Protein AF-A0AAV4GZD3-F1 (afdb_monomer)

Solvent-accessible surface area (backbone atoms only — not comparable to full-atom values): 8054 Å² total; per-residue (Å²): 90,77,51,76,44,67,46,50,84,38,76,75,40,78,47,73,54,58,89,93,64,74,87,37,40,67,62,46,44,54,48,49,52,53,42,52,60,40,42,61,70,78,34,74,87,54,61,60,59,73,37,73,46,78,60,69,76,48,74,35,62,69,28,69,70,28,52,52,51,40,53,75,57,41,35,43,76,48,91,56,70,81,95,44,51,86,78,32,44,58,54,65,49,48,46,54,57,50,51,60,76,46,68,84,60,89,58,96,48,72,65,50,48,52,48,54,51,55,49,54,62,69,69,54,54,47,66,60,33,41,73,39,50,88,128

Nearest PDB structures (foldseek):
  2f7t-assembly1_A-2  TM=9.601E-01  e=9.773E-11  Drosophila mauritiana
  3k9j-assembly2_A  TM=9.462E-01  e=3.058E-10  Homo sapiens
  3f2k-assembly1_A  TM=9.417E-01  e=6.676E-10  Homo sapiens
  3k9k-assembly2_A  TM=9.245E-01  e=1.853E-09  Homo sapiens
  3f2k-assembly2_B  TM=9.395E-01  e=3.378E-09  Homo sapiens

Organism: NCBI:txid1093978

Secondary structure (DSSP, 8-state):
-EEEEEETTEEEEEEEPPTT----HHHHHHHHHHHHHHHHHH-TTS-GGG-EE-----TTTTSHHHHHHHHHTTPEEPP--TT-GGG-HIIIIIHHHHHHHHTT---SSHHHHHHHHHHHHHHS-HHHHHHHS--

Radius of gyration: 15.1 Å; Cα contacts (8 Å, |Δi|>4): 154; chains: 1; bounding box: 31×36×36 Å

InterPro domains:
  IPR001888 Transposase, type 1 [PF01359] (1-46)
  IPR036397 Ribonuclease H superfamily [G3DSA:3.30.420.10] (1-133)
  IPR052709 Transposase-Methyltransferase Hybrid [PTHR46060] (1-132)

Sequence (135 aa):
MATVFWVTQGVILVDFMSRGETVNSVSYTDTLKRLQAKILRVRPDMDIGDVLLLHDNARPHKSIRTRESIALFGWTFLPHPSYSPDLAPSDYHFFVPMKQGLRCKHNENDEEVKSAVKTWLKEQPIQFYKAGTPL

pLDDT: mean 91.08, std 5.54, range [58.41, 96.5]

Structure (mmCIF, N/CA/C/O backbone):
data_AF-A0AAV4GZD3-F1
#
_entry.id   AF-A0AAV4GZD3-F1
#
loop_
_atom_site.group_PDB
_atom_site.id
_atom_site.type_symbol
_atom_site.label_atom_id
_atom_site.label_alt_id
_atom_site.label_comp_id
_atom_site.label_asym_id
_atom_site.label_entity_id
_atom_site.label_seq_id
_atom_site.pdbx_PDB_ins_code
_atom_site.Cartn_x
_atom_site.Cartn_y
_atom_site.Cartn_z
_atom_site.occupancy
_atom_site.B_iso_or_equiv
_atom_site.auth_seq_id
_atom_site.auth_comp_id
_atom_site.auth_asym_id
_atom_site.auth_atom_id
_atom_site.pdbx_PDB_model_num
ATOM 1 N N . MET A 1 1 ? 1.635 11.874 5.893 1.00 89.31 1 MET A N 1
ATOM 2 C CA . MET A 1 1 ? 0.963 11.225 4.738 1.00 89.31 1 MET A CA 1
ATOM 3 C C . MET A 1 1 ? 1.074 9.715 4.901 1.00 89.31 1 MET A C 1
ATOM 5 O O . MET A 1 1 ? 2.083 9.272 5.439 1.00 89.31 1 MET A O 1
ATOM 9 N N . ALA A 1 2 ? 0.054 8.954 4.498 1.00 92.44 2 ALA A N 1
ATOM 10 C CA . ALA A 1 2 ? 0.041 7.495 4.605 1.00 92.44 2 ALA A CA 1
ATOM 11 C C . ALA A 1 2 ? 0.078 6.846 3.215 1.00 92.44 2 ALA A C 1
ATOM 13 O O . ALA A 1 2 ? -0.693 7.237 2.341 1.00 92.44 2 ALA A O 1
ATOM 14 N N . THR A 1 3 ? 0.935 5.844 3.049 1.00 94.44 3 THR A N 1
ATOM 15 C CA . THR A 1 3 ? 1.003 4.986 1.863 1.00 94.44 3 THR A CA 1
ATOM 16 C C . THR A 1 3 ? 0.521 3.600 2.260 1.00 94.44 3 THR A C 1
ATOM 18 O O . THR A 1 3 ? 1.034 3.024 3.220 1.00 94.44 3 THR A O 1
ATOM 21 N N . VAL A 1 4 ? -0.465 3.060 1.546 1.00 95.62 4 VAL A N 1
ATOM 22 C CA . VAL A 1 4 ? -1.046 1.747 1.849 1.00 95.62 4 VAL A CA 1
ATOM 23 C C . VAL A 1 4 ? -0.917 0.831 0.641 1.00 95.62 4 VAL A C 1
ATOM 25 O O . VAL A 1 4 ? -1.309 1.201 -0.460 1.00 95.62 4 VAL A O 1
ATOM 28 N N . PHE A 1 5 ? -0.416 -0.379 0.875 1.00 95.62 5 PHE A N 1
ATOM 29 C CA . PHE A 1 5 ? -0.422 -1.483 -0.077 1.00 95.62 5 PHE A CA 1
ATOM 30 C C . PHE A 1 5 ? -1.290 -2.606 0.468 1.00 95.62 5 PHE A C 1
ATOM 32 O O . PHE A 1 5 ? -1.130 -3.035 1.616 1.00 95.62 5 PHE A O 1
ATOM 39 N N . TRP A 1 6 ? -2.202 -3.088 -0.360 1.00 95.06 6 TRP A N 1
ATOM 40 C CA . TRP A 1 6 ? -3.193 -4.084 0.004 1.00 95.06 6 TRP A CA 1
ATOM 41 C C . TRP A 1 6 ? -3.476 -5.007 -1.180 1.00 95.06 6 TRP A C 1
ATOM 43 O O . TRP A 1 6 ? -3.159 -4.688 -2.322 1.00 95.06 6 TRP A O 1
ATOM 53 N N . VAL A 1 7 ? -4.034 -6.168 -0.871 1.00 92.94 7 VAL A N 1
ATOM 54 C CA . VAL A 1 7 ? -4.433 -7.228 -1.804 1.00 92.94 7 VAL A CA 1
ATOM 55 C C . VAL A 1 7 ? -5.796 -7.765 -1.375 1.00 92.94 7 VAL A C 1
ATOM 57 O O . VAL A 1 7 ? -6.315 -7.370 -0.332 1.00 92.94 7 VAL A O 1
ATOM 60 N N . THR A 1 8 ? -6.370 -8.705 -2.123 1.00 92.12 8 THR A N 1
ATOM 61 C CA . THR A 1 8 ? -7.699 -9.276 -1.834 1.00 92.12 8 THR A CA 1
ATOM 62 C C . THR A 1 8 ? -7.848 -9.867 -0.428 1.00 92.12 8 THR A C 1
ATOM 64 O O . THR A 1 8 ? -8.959 -9.941 0.085 1.00 92.12 8 THR A O 1
ATOM 67 N N . GLN A 1 9 ? -6.756 -10.285 0.217 1.00 91.19 9 GLN A N 1
ATOM 68 C CA . GLN A 1 9 ? -6.752 -10.815 1.586 1.00 91.19 9 GLN A CA 1
ATOM 69 C C . GLN A 1 9 ? -6.567 -9.741 2.674 1.00 91.19 9 GLN A C 1
ATOM 71 O O . GLN A 1 9 ? -6.670 -10.065 3.854 1.00 91.19 9 GLN A O 1
ATOM 76 N N . GLY A 1 10 ? -6.291 -8.486 2.311 1.00 93.19 10 GLY A N 1
ATOM 77 C CA . GLY A 1 10 ? -6.105 -7.384 3.255 1.00 93.19 10 GLY A CA 1
ATOM 78 C C . GLY A 1 10 ? -4.870 -6.527 2.994 1.00 93.19 10 GLY A C 1
ATOM 79 O O . GLY A 1 10 ? -4.214 -6.608 1.956 1.00 93.19 10 GLY A O 1
ATOM 80 N N . VAL A 1 11 ? -4.545 -5.680 3.969 1.00 95.38 11 VAL A N 1
ATOM 81 C CA . VAL A 1 11 ? -3.380 -4.784 3.924 1.00 95.38 11 VAL A CA 1
ATOM 82 C C . VAL A 1 11 ? -2.086 -5.557 4.157 1.00 95.38 11 VAL A C 1
ATOM 84 O O . VAL A 1 11 ? -1.957 -6.297 5.129 1.00 95.38 11 VAL A O 1
ATOM 87 N N . ILE A 1 12 ? -1.085 -5.309 3.314 1.00 94.44 12 ILE A N 1
ATOM 88 C CA . ILE A 1 12 ? 0.273 -5.842 3.470 1.00 94.44 12 ILE A CA 1
ATOM 89 C C . ILE A 1 12 ? 1.141 -4.835 4.226 1.00 94.44 12 ILE A C 1
ATOM 91 O O . ILE A 1 12 ? 1.781 -5.156 5.234 1.00 94.44 12 ILE A O 1
ATOM 95 N N . LEU A 1 13 ? 1.148 -3.586 3.763 1.00 95.75 13 LEU A N 1
ATOM 96 C CA . LEU A 1 13 ? 1.964 -2.517 4.321 1.00 95.75 13 LEU A CA 1
ATOM 97 C C . LEU A 1 13 ? 1.139 -1.242 4.454 1.00 95.75 13 LEU A C 1
ATOM 99 O O . LEU A 1 13 ? 0.465 -0.824 3.521 1.00 95.75 13 LEU A O 1
ATOM 103 N N . VAL A 1 14 ? 1.261 -0.604 5.611 1.00 95.81 14 VAL A N 1
ATOM 104 C CA . VAL A 1 14 ? 0.944 0.808 5.788 1.00 95.81 14 VAL A CA 1
ATOM 105 C C . VAL A 1 14 ? 2.217 1.492 6.257 1.00 95.81 14 VAL A C 1
ATOM 107 O O . VAL A 1 14 ? 2.851 1.029 7.209 1.00 95.81 14 VAL A O 1
ATOM 110 N N . ASP A 1 15 ? 2.597 2.553 5.563 1.00 94.25 15 ASP A N 1
ATOM 111 C CA . ASP A 1 15 ? 3.777 3.349 5.855 1.00 94.25 15 ASP A CA 1
ATOM 112 C C . ASP A 1 15 ? 3.380 4.810 6.060 1.00 94.25 15 ASP A C 1
ATOM 114 O O . ASP A 1 15 ? 2.513 5.334 5.358 1.00 94.25 15 ASP A O 1
ATOM 118 N N . PHE A 1 16 ? 3.984 5.458 7.050 1.00 93.50 16 PHE A N 1
ATOM 119 C CA . PHE A 1 16 ? 3.643 6.822 7.440 1.00 93.50 16 PHE A CA 1
ATOM 120 C C . PHE A 1 16 ? 4.877 7.700 7.327 1.00 93.50 16 PHE A C 1
ATOM 122 O O . PHE A 1 16 ? 5.833 7.533 8.080 1.00 93.50 16 PHE A O 1
ATOM 129 N N . MET A 1 17 ? 4.824 8.664 6.413 1.00 91.19 17 MET A N 1
ATOM 130 C CA . MET A 1 17 ? 5.872 9.672 6.287 1.00 91.19 17 MET A CA 1
ATOM 131 C C . MET A 1 17 ? 5.769 10.710 7.399 1.00 91.19 17 MET A C 1
ATOM 133 O O . MET A 1 17 ? 4.662 11.009 7.875 1.00 91.19 17 MET A O 1
ATOM 137 N N . SER A 1 18 ? 6.914 11.287 7.764 1.00 89.06 18 SER A N 1
ATOM 138 C CA . SER A 1 18 ? 6.975 12.366 8.743 1.00 89.06 18 SER A CA 1
ATOM 139 C C . SER A 1 18 ? 6.203 13.583 8.236 1.00 89.06 18 SER A C 1
ATOM 141 O O . SER A 1 18 ? 5.982 13.774 7.033 1.00 89.06 18 SER A O 1
ATOM 143 N N . ARG A 1 19 ? 5.746 14.422 9.164 1.00 87.56 19 ARG A N 1
ATOM 144 C CA . ARG A 1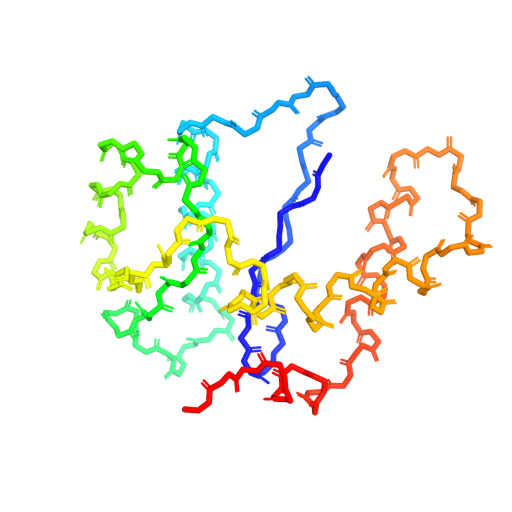 19 ? 5.015 15.642 8.823 1.00 87.56 19 ARG A CA 1
ATOM 145 C C . ARG A 1 19 ? 5.880 16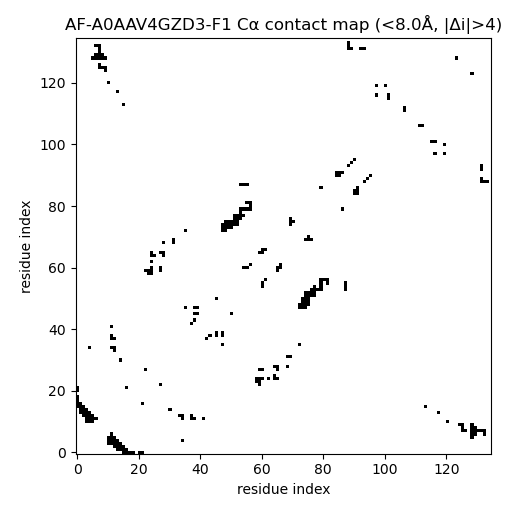.554 7.943 1.00 87.56 19 ARG A C 1
ATOM 147 O O . ARG A 1 19 ? 7.032 16.813 8.263 1.00 87.56 19 ARG A O 1
ATOM 154 N N . GLY A 1 20 ? 5.304 17.047 6.846 1.00 86.75 20 GLY A N 1
ATOM 155 C CA . GLY A 1 20 ? 5.982 17.939 5.897 1.00 86.75 20 GLY A CA 1
ATOM 156 C C . GLY A 1 20 ? 6.812 17.232 4.820 1.00 86.75 20 GLY A C 1
ATOM 157 O O . GLY A 1 20 ? 7.225 17.879 3.862 1.00 86.75 20 GLY A O 1
ATOM 158 N N . GLU A 1 21 ? 7.016 15.916 4.917 1.00 89.19 21 GLU A N 1
ATOM 159 C CA . GLU A 1 21 ? 7.709 15.160 3.875 1.00 89.19 21 GLU A CA 1
ATOM 160 C C . GLU A 1 21 ? 6.782 14.817 2.702 1.00 89.19 21 GLU A C 1
ATOM 162 O O . GLU A 1 21 ? 5.574 14.613 2.856 1.00 89.19 21 GLU A O 1
ATOM 167 N N . THR A 1 22 ? 7.372 14.708 1.512 1.00 88.12 22 THR A N 1
ATOM 168 C CA . THR A 1 22 ? 6.686 14.315 0.275 1.00 88.12 22 THR A CA 1
ATOM 169 C C . THR A 1 22 ? 7.292 13.032 -0.286 1.00 88.12 22 THR A C 1
ATOM 171 O O . THR A 1 22 ? 8.490 12.779 -0.119 1.00 88.12 22 THR A O 1
ATOM 174 N N . VAL A 1 23 ? 6.481 12.205 -0.963 1.00 90.12 23 VAL A N 1
ATOM 175 C CA . VAL A 1 23 ? 7.022 11.034 -1.669 1.00 90.12 23 VAL A CA 1
ATOM 176 C C . VAL A 1 23 ? 7.958 11.531 -2.764 1.00 90.12 23 VAL A C 1
ATOM 178 O O . VAL A 1 23 ? 7.563 12.305 -3.634 1.00 90.12 23 VAL A O 1
ATOM 181 N N . ASN A 1 24 ? 9.184 11.030 -2.755 1.00 93.06 24 ASN A N 1
ATOM 182 C CA . ASN A 1 24 ? 10.117 11.144 -3.862 1.00 93.06 24 ASN A CA 1
ATOM 183 C C . ASN A 1 24 ? 10.535 9.735 -4.296 1.00 93.06 24 ASN A C 1
ATOM 185 O O . ASN A 1 24 ? 10.133 8.738 -3.696 1.00 93.06 24 ASN A O 1
ATOM 189 N N . SER A 1 25 ? 11.306 9.630 -5.376 1.00 91.94 25 SER A N 1
ATOM 190 C CA . SER A 1 25 ? 11.695 8.322 -5.909 1.00 91.94 25 SER A CA 1
ATOM 191 C C . SER A 1 25 ? 12.495 7.496 -4.900 1.00 91.94 25 SER A C 1
ATOM 193 O O . SER A 1 25 ? 12.282 6.292 -4.812 1.00 91.94 25 SER A O 1
ATOM 195 N N . VAL A 1 26 ? 13.361 8.125 -4.097 1.00 93.88 26 VAL A N 1
ATOM 196 C CA . VAL A 1 26 ? 14.164 7.446 -3.070 1.00 93.88 26 VAL A CA 1
ATOM 197 C C . VAL A 1 26 ? 13.261 6.876 -1.978 1.00 93.88 26 VAL A C 1
ATOM 199 O O . VAL A 1 26 ? 13.252 5.662 -1.775 1.00 93.88 26 VAL A O 1
ATOM 202 N N . SER A 1 27 ? 12.433 7.716 -1.350 1.00 94.06 27 SER A N 1
ATOM 203 C CA . SER A 1 27 ? 11.538 7.277 -0.272 1.00 94.06 27 SER A CA 1
ATOM 204 C C . SER A 1 27 ? 10.515 6.245 -0.750 1.00 94.06 27 SER A C 1
ATOM 206 O O . SER A 1 27 ? 10.216 5.288 -0.031 1.00 94.06 27 SER A O 1
ATOM 208 N N . TYR A 1 28 ? 10.037 6.366 -1.991 1.00 95.25 28 TYR A N 1
ATOM 209 C CA . TYR A 1 28 ? 9.166 5.360 -2.589 1.00 95.25 28 TYR A CA 1
ATOM 210 C C . TYR A 1 28 ? 9.887 4.025 -2.792 1.00 95.25 28 TYR A C 1
ATOM 212 O O . TYR A 1 28 ? 9.362 2.988 -2.399 1.00 95.25 28 TYR A O 1
ATOM 220 N N . THR A 1 29 ? 11.113 4.028 -3.326 1.00 95.19 29 THR A N 1
ATOM 221 C CA . THR A 1 29 ? 11.877 2.783 -3.520 1.00 95.19 29 THR A CA 1
ATOM 222 C C . THR A 1 29 ? 12.186 2.070 -2.207 1.00 95.19 29 THR A C 1
ATOM 224 O O . THR A 1 29 ? 12.089 0.847 -2.144 1.00 95.19 29 THR A O 1
ATOM 227 N N . ASP A 1 30 ? 12.466 2.805 -1.129 1.00 95.25 30 ASP A N 1
ATOM 228 C CA . ASP A 1 30 ? 12.646 2.201 0.194 1.00 95.25 30 ASP A CA 1
ATOM 229 C C . ASP A 1 30 ? 11.333 1.649 0.759 1.00 95.25 30 ASP A C 1
ATOM 231 O O . ASP A 1 30 ? 11.320 0.591 1.392 1.00 95.25 30 ASP A O 1
ATOM 235 N N . THR A 1 31 ? 10.207 2.298 0.456 1.00 96.06 31 THR A N 1
ATOM 236 C CA . THR A 1 31 ? 8.878 1.763 0.772 1.00 96.06 31 THR A CA 1
ATOM 237 C C . THR A 1 31 ? 8.614 0.453 0.021 1.00 96.06 31 THR A C 1
ATOM 239 O O . THR A 1 31 ? 8.139 -0.502 0.633 1.00 96.06 31 THR A O 1
ATOM 242 N N . LEU A 1 32 ? 8.980 0.355 -1.263 1.00 95.12 32 LEU A N 1
ATOM 243 C CA . LEU A 1 32 ? 8.839 -0.880 -2.045 1.00 95.12 32 LEU A CA 1
ATOM 244 C C . LEU A 1 32 ? 9.731 -2.015 -1.513 1.00 95.12 32 LEU A C 1
ATOM 246 O O . LEU A 1 32 ? 9.270 -3.148 -1.424 1.00 95.12 32 LEU A O 1
ATOM 250 N N . LYS A 1 33 ? 10.960 -1.727 -1.060 1.00 95.25 33 LYS A N 1
ATOM 251 C CA . LYS A 1 33 ? 11.811 -2.729 -0.381 1.00 95.25 33 LYS A CA 1
ATOM 252 C C . LYS A 1 33 ? 11.158 -3.250 0.900 1.00 95.25 33 LYS A C 1
ATOM 254 O O . LYS A 1 33 ? 11.139 -4.454 1.152 1.00 95.25 33 LYS A O 1
ATOM 259 N N . ARG A 1 34 ? 10.587 -2.350 1.715 1.00 95.94 34 ARG A N 1
ATOM 260 C CA . ARG A 1 34 ? 9.828 -2.734 2.918 1.00 95.94 34 ARG A CA 1
ATOM 261 C C . ARG A 1 34 ? 8.609 -3.579 2.561 1.00 95.94 34 ARG A C 1
ATOM 263 O O . ARG A 1 34 ? 8.314 -4.537 3.274 1.00 95.94 34 ARG A O 1
ATOM 270 N N . LEU A 1 35 ? 7.918 -3.239 1.473 1.00 95.12 35 LEU A N 1
ATOM 271 C CA . LEU A 1 35 ? 6.793 -4.013 0.961 1.00 95.12 35 LEU A CA 1
ATOM 272 C C . LEU A 1 35 ? 7.238 -5.422 0.562 1.00 95.12 35 LEU A C 1
ATOM 274 O O . LEU A 1 35 ? 6.634 -6.379 1.030 1.00 95.12 35 LEU A O 1
ATOM 278 N N . GLN A 1 36 ? 8.322 -5.555 -0.204 1.00 93.62 36 GLN A N 1
ATOM 279 C CA . GLN A 1 36 ? 8.873 -6.843 -0.628 1.00 93.62 36 GLN A CA 1
ATOM 280 C C . GLN A 1 36 ? 9.201 -7.744 0.568 1.00 93.62 36 GLN A C 1
ATOM 282 O O . GLN A 1 36 ? 8.710 -8.869 0.653 1.00 93.62 36 GLN A O 1
ATOM 287 N N . ALA A 1 37 ? 9.948 -7.224 1.546 1.00 93.25 37 ALA A N 1
ATOM 288 C CA . ALA A 1 37 ? 10.271 -7.964 2.764 1.00 93.25 37 ALA A CA 1
ATOM 289 C C . ALA A 1 37 ? 9.012 -8.396 3.535 1.00 93.25 37 ALA A C 1
ATOM 291 O O . ALA A 1 37 ? 8.976 -9.461 4.154 1.00 93.25 37 ALA A O 1
ATOM 292 N N . LYS A 1 38 ? 7.959 -7.572 3.503 1.00 93.56 38 LYS A N 1
ATOM 293 C CA . LYS A 1 38 ? 6.707 -7.863 4.197 1.00 93.56 38 LYS A CA 1
ATOM 294 C C . LYS A 1 38 ? 5.848 -8.882 3.459 1.00 93.56 38 LYS A C 1
ATOM 296 O O . LYS A 1 38 ? 5.286 -9.732 4.139 1.00 93.56 38 LYS A O 1
ATOM 301 N N . ILE A 1 39 ? 5.799 -8.846 2.125 1.00 91.62 39 ILE A N 1
ATOM 302 C CA . ILE A 1 39 ? 5.157 -9.874 1.290 1.00 91.62 39 ILE A CA 1
ATOM 303 C C . ILE A 1 39 ? 5.745 -11.241 1.638 1.00 91.62 39 ILE A C 1
ATOM 305 O O . ILE A 1 39 ? 5.001 -12.111 2.075 1.00 91.62 39 ILE A O 1
ATOM 309 N N . LEU A 1 40 ? 7.074 -11.384 1.596 1.00 88.88 40 LEU A N 1
ATOM 310 C CA . LEU A 1 40 ? 7.755 -12.648 1.919 1.00 88.88 40 LEU A CA 1
ATOM 311 C C . LEU A 1 40 ? 7.411 -13.184 3.316 1.00 88.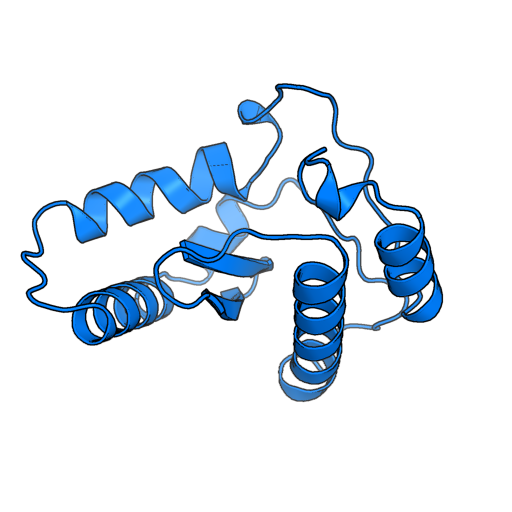88 40 LEU A C 1
ATOM 313 O O . LEU A 1 40 ? 7.339 -14.390 3.528 1.00 88.88 40 LEU A O 1
ATOM 317 N N . ARG A 1 41 ? 7.194 -12.289 4.286 1.00 89.69 41 ARG A N 1
ATOM 318 C CA . ARG A 1 41 ? 6.873 -12.666 5.665 1.00 89.69 41 ARG A CA 1
ATOM 319 C C . ARG A 1 41 ? 5.403 -13.024 5.867 1.00 89.69 41 ARG A C 1
ATOM 321 O O . ARG A 1 41 ? 5.104 -13.936 6.632 1.00 89.69 41 ARG A O 1
ATOM 328 N N . VAL A 1 42 ? 4.491 -12.233 5.304 1.00 87.38 42 VAL A N 1
ATOM 329 C CA . VAL A 1 42 ? 3.051 -12.324 5.609 1.00 87.38 42 VAL A CA 1
ATOM 330 C C . VAL A 1 42 ? 2.273 -13.119 4.570 1.00 87.38 42 VAL A C 1
ATOM 332 O O . VAL A 1 42 ? 1.150 -13.519 4.855 1.00 87.38 42 VAL A O 1
ATOM 335 N N . ARG A 1 43 ? 2.860 -13.337 3.389 1.00 83.44 43 ARG A N 1
ATOM 336 C CA . ARG A 1 43 ? 2.273 -14.021 2.235 1.00 83.44 43 ARG A CA 1
ATOM 337 C C . ARG A 1 43 ? 3.281 -14.981 1.594 1.00 83.44 43 ARG A C 1
ATOM 339 O O . ARG A 1 43 ? 3.663 -14.780 0.446 1.00 83.44 43 ARG A O 1
ATOM 346 N N . PRO A 1 44 ? 3.721 -16.027 2.318 1.00 80.44 44 PRO A N 1
ATOM 347 C CA . PRO A 1 44 ? 4.595 -17.051 1.744 1.00 80.44 44 PRO A CA 1
ATOM 348 C C . PRO A 1 44 ? 3.905 -17.856 0.629 1.00 80.44 44 PRO A C 1
ATOM 350 O O . PRO A 1 44 ? 4.575 -18.551 -0.121 1.00 80.44 44 PRO A O 1
ATOM 353 N N . ASP A 1 45 ? 2.574 -17.770 0.532 1.00 84.38 45 ASP A N 1
ATOM 354 C CA . ASP A 1 45 ? 1.757 -18.330 -0.545 1.00 84.38 45 ASP A CA 1
ATOM 355 C C . ASP A 1 45 ? 1.870 -17.556 -1.866 1.00 84.38 45 ASP A C 1
ATOM 357 O O . ASP A 1 45 ? 1.497 -18.082 -2.911 1.00 84.38 45 ASP A O 1
ATOM 361 N N . MET A 1 46 ? 2.341 -16.308 -1.825 1.00 81.69 46 MET A N 1
ATOM 362 C CA . MET A 1 46 ? 2.476 -15.464 -3.005 1.00 81.69 46 MET A CA 1
ATOM 363 C C . MET A 1 46 ? 3.863 -15.657 -3.614 1.00 81.69 46 MET A C 1
ATOM 365 O O . MET A 1 46 ? 4.866 -15.381 -2.952 1.00 81.69 46 MET A O 1
ATOM 369 N N . ASP A 1 47 ? 3.926 -16.076 -4.879 1.00 83.12 47 ASP A N 1
ATOM 370 C CA . ASP A 1 47 ? 5.183 -16.009 -5.619 1.00 83.12 47 ASP A CA 1
ATOM 371 C C . ASP A 1 47 ? 5.543 -14.53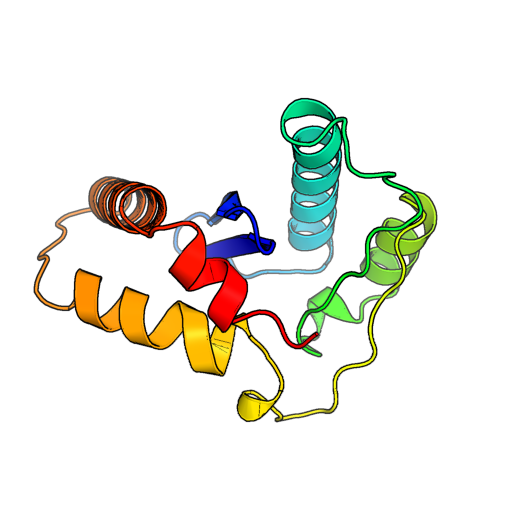7 -5.822 1.00 83.12 47 ASP A C 1
ATOM 373 O O . ASP A 1 47 ? 4.769 -13.744 -6.369 1.00 83.12 47 ASP A O 1
ATOM 377 N N . ILE A 1 48 ? 6.718 -14.153 -5.330 1.00 79.88 48 ILE A N 1
ATOM 378 C CA . ILE A 1 48 ? 7.157 -12.770 -5.405 1.00 79.88 48 ILE A CA 1
ATOM 379 C C . ILE A 1 48 ? 7.462 -12.343 -6.843 1.00 79.88 48 ILE A C 1
ATOM 381 O O . ILE A 1 48 ? 7.372 -11.152 -7.124 1.00 79.88 48 ILE A O 1
ATOM 385 N N . GLY A 1 49 ? 7.771 -13.288 -7.739 1.00 80.75 49 GLY A N 1
ATOM 386 C CA . GLY A 1 49 ? 7.942 -13.028 -9.170 1.00 80.75 49 GLY A CA 1
ATOM 387 C C . GLY A 1 49 ? 6.628 -12.732 -9.901 1.00 80.75 49 GLY A C 1
ATOM 388 O O . GLY A 1 49 ? 6.635 -12.059 -10.926 1.00 80.75 49 GLY A O 1
ATOM 389 N N . ASP A 1 50 ? 5.491 -13.138 -9.336 1.00 84.88 50 ASP A N 1
ATOM 390 C CA . ASP A 1 50 ? 4.173 -12.977 -9.964 1.00 84.88 50 ASP A CA 1
ATOM 391 C C . ASP A 1 50 ? 3.390 -11.778 -9.405 1.00 84.88 50 ASP A C 1
ATOM 393 O O . ASP A 1 50 ? 2.190 -11.613 -9.645 1.00 84.88 50 ASP A O 1
ATOM 397 N N . VAL A 1 51 ? 4.049 -10.899 -8.644 1.00 91.19 51 VAL A N 1
ATOM 398 C CA . VAL A 1 51 ? 3.405 -9.696 -8.109 1.00 91.19 51 VAL A CA 1
ATOM 399 C C . VAL A 1 51 ? 3.054 -8.744 -9.252 1.00 91.19 51 VAL A C 1
ATOM 401 O O . VAL A 1 51 ? 3.928 -8.153 -9.892 1.00 91.19 51 VAL A O 1
ATOM 404 N N . LEU A 1 52 ? 1.752 -8.531 -9.443 1.00 92.81 52 LEU A N 1
ATOM 405 C CA . LEU A 1 52 ? 1.210 -7.461 -10.274 1.00 92.81 52 LEU A CA 1
ATOM 406 C C . LEU A 1 52 ? 1.041 -6.196 -9.426 1.00 92.81 52 LEU A C 1
ATOM 408 O O . LEU A 1 52 ? 0.172 -6.123 -8.556 1.00 92.81 52 LEU A O 1
ATOM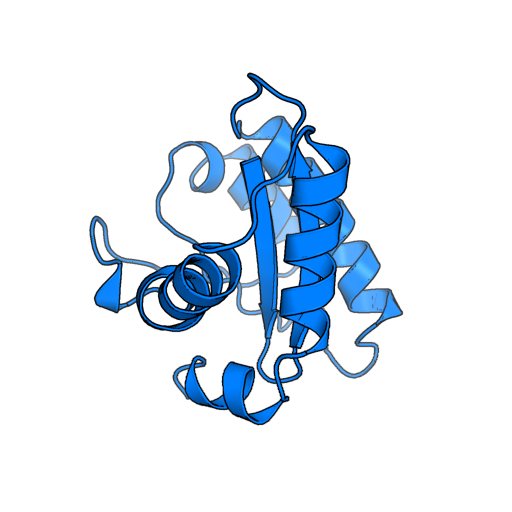 412 N N . LEU A 1 53 ? 1.879 -5.189 -9.669 1.00 94.38 53 LEU A N 1
ATOM 413 C CA . LEU A 1 53 ? 1.827 -3.918 -8.956 1.00 94.38 53 LEU A CA 1
ATOM 414 C C . LEU A 1 53 ? 1.005 -2.892 -9.744 1.00 94.38 53 LEU A C 1
ATOM 416 O O . LEU A 1 53 ? 1.415 -2.445 -10.816 1.00 94.38 53 LEU A O 1
ATOM 420 N N . LEU A 1 54 ? -0.116 -2.462 -9.162 1.00 93.88 54 LEU A N 1
ATOM 421 C CA . LEU A 1 54 ? -0.910 -1.331 -9.640 1.00 93.88 54 LEU A CA 1
ATOM 422 C C . LEU A 1 54 ? -0.666 -0.104 -8.757 1.00 93.88 54 LEU A C 1
ATOM 424 O O . LEU A 1 54 ? -0.900 -0.135 -7.549 1.00 93.88 54 LEU A O 1
ATOM 428 N N . HIS A 1 55 ? -0.219 0.990 -9.366 1.00 92.56 55 HIS A N 1
ATOM 429 C CA . HIS A 1 55 ? -0.089 2.293 -8.720 1.00 92.56 55 HIS A CA 1
ATOM 430 C C . HIS A 1 55 ? -0.277 3.413 -9.746 1.00 92.56 55 HIS A C 1
ATOM 432 O O . HIS A 1 55 ? -0.204 3.184 -10.954 1.00 92.56 55 HIS A O 1
ATOM 438 N N . ASP A 1 56 ? -0.549 4.626 -9.269 1.00 90.19 56 ASP A N 1
ATOM 439 C CA . ASP A 1 56 ? -0.803 5.768 -10.139 1.00 90.19 56 ASP A CA 1
ATOM 440 C C . ASP A 1 56 ? 0.472 6.273 -10.845 1.00 90.19 56 ASP A C 1
ATOM 442 O O . ASP A 1 56 ? 1.617 5.956 -10.503 1.00 90.19 56 ASP A O 1
ATOM 446 N N . ASN A 1 57 ? 0.260 7.139 -11.833 1.00 89.56 57 ASN A N 1
ATOM 447 C CA . ASN A 1 57 ? 1.304 7.713 -12.679 1.00 89.56 57 ASN A CA 1
ATOM 448 C C . ASN A 1 57 ? 2.045 8.908 -12.053 1.00 89.56 57 ASN A C 1
ATOM 450 O O . ASN A 1 57 ? 2.574 9.756 -12.790 1.00 89.56 57 ASN A O 1
ATOM 454 N N . ALA A 1 58 ? 2.091 9.009 -10.721 1.00 89.88 58 ALA A N 1
ATOM 455 C CA . ALA A 1 58 ? 2.807 10.076 -10.031 1.00 89.88 58 ALA A CA 1
ATOM 456 C C . ALA A 1 58 ? 4.292 10.135 -10.452 1.00 89.88 58 ALA A C 1
ATOM 458 O O . ALA A 1 58 ? 4.907 9.147 -10.860 1.00 89.88 58 ALA A O 1
ATOM 459 N N . ARG A 1 59 ? 4.914 11.318 -10.366 1.00 92.44 59 ARG A N 1
ATOM 460 C CA . ARG A 1 59 ? 6.315 11.499 -10.805 1.00 92.44 59 ARG A CA 1
ATOM 461 C C . ARG A 1 59 ? 7.306 10.548 -10.110 1.00 92.44 59 ARG A C 1
ATOM 463 O O . ARG A 1 59 ? 8.117 9.962 -10.826 1.00 92.44 59 ARG A O 1
ATOM 470 N N . PRO A 1 60 ? 7.255 10.345 -8.776 1.00 93.19 60 PRO A N 1
ATOM 471 C CA . PRO A 1 60 ? 8.137 9.391 -8.099 1.00 93.19 60 PRO A CA 1
ATOM 472 C C . PRO A 1 60 ? 7.980 7.970 -8.636 1.00 93.19 60 PRO A C 1
ATOM 474 O O . PRO A 1 60 ? 8.968 7.283 -8.867 1.00 93.19 60 PRO A O 1
ATOM 477 N N . HIS A 1 61 ? 6.737 7.581 -8.902 1.00 92.06 61 HIS A N 1
ATOM 478 C CA . HIS A 1 61 ? 6.323 6.251 -9.326 1.00 92.06 61 HIS A CA 1
ATOM 479 C C . HIS A 1 61 ? 6.818 5.884 -10.731 1.00 92.06 61 HIS A C 1
ATOM 481 O O . HIS A 1 61 ? 7.170 4.738 -10.987 1.00 92.06 61 HIS A O 1
ATOM 487 N N . LYS A 1 62 ? 6.919 6.870 -11.630 1.00 92.12 62 LYS A N 1
ATOM 488 C CA . LYS A 1 62 ? 7.436 6.682 -12.997 1.00 92.12 62 LYS A CA 1
ATOM 489 C C . LYS A 1 62 ? 8.944 6.888 -13.129 1.00 92.12 62 LYS A C 1
ATOM 491 O O . LYS A 1 62 ? 9.471 6.819 -14.240 1.00 92.12 62 LYS A O 1
ATOM 496 N N . SER A 1 63 ? 9.638 7.191 -12.033 1.00 94.50 63 SER A N 1
ATOM 497 C CA . SER A 1 63 ? 11.076 7.449 -12.079 1.00 94.50 63 SER A CA 1
ATOM 498 C C . SER A 1 63 ? 11.851 6.208 -12.534 1.00 94.50 63 SER A C 1
ATOM 500 O O . SER A 1 63 ? 11.448 5.081 -12.246 1.00 94.50 63 SER A O 1
ATOM 502 N N . ILE A 1 64 ? 12.986 6.414 -13.212 1.00 94.75 64 ILE A N 1
ATOM 503 C CA . ILE A 1 64 ? 13.867 5.321 -13.666 1.00 94.75 64 ILE A CA 1
ATOM 504 C C . ILE A 1 64 ? 14.228 4.413 -12.486 1.00 94.75 64 ILE A C 1
ATOM 506 O O . ILE A 1 64 ? 13.990 3.213 -12.542 1.00 94.75 64 ILE A O 1
ATOM 510 N N . ARG A 1 65 ? 14.650 5.012 -11.367 1.00 95.00 65 ARG A N 1
ATOM 511 C CA . ARG A 1 65 ? 14.990 4.299 -10.129 1.00 95.00 65 ARG A CA 1
ATOM 512 C C . ARG A 1 65 ? 13.860 3.391 -9.632 1.00 95.00 65 ARG A C 1
ATOM 514 O O . ARG A 1 65 ? 14.112 2.274 -9.183 1.00 95.00 65 ARG A O 1
ATOM 521 N N . THR A 1 66 ? 12.617 3.871 -9.664 1.00 94.88 66 THR A N 1
ATOM 522 C CA . THR A 1 66 ? 11.459 3.077 -9.235 1.00 94.88 66 THR A CA 1
ATOM 523 C C . THR A 1 66 ? 11.215 1.907 -10.175 1.00 94.88 66 THR A C 1
ATOM 525 O O . THR A 1 66 ? 11.040 0.7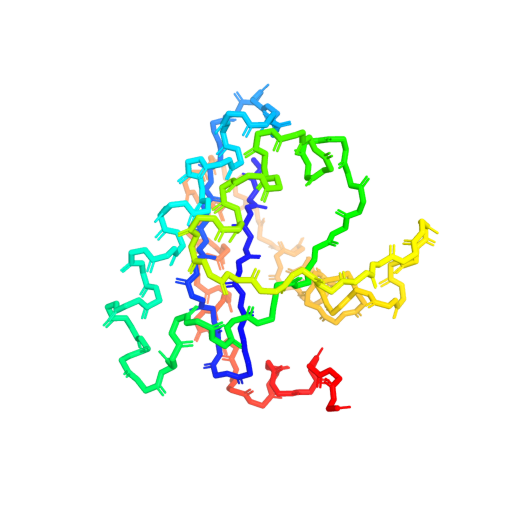91 -9.698 1.00 94.88 66 THR A O 1
ATOM 528 N N . ARG A 1 67 ? 11.272 2.134 -11.492 1.00 94.06 67 ARG A N 1
ATOM 529 C CA . ARG A 1 67 ? 11.091 1.074 -12.496 1.00 94.06 67 ARG A CA 1
ATOM 530 C C . ARG A 1 67 ? 12.181 0.007 -12.395 1.00 94.06 67 ARG A C 1
ATOM 532 O O . ARG A 1 67 ? 11.865 -1.175 -12.421 1.00 94.06 67 ARG A O 1
ATOM 539 N N . GLU A 1 68 ? 13.433 0.418 -12.202 1.00 94.88 68 GLU A N 1
ATOM 540 C CA . GLU A 1 68 ? 14.558 -0.491 -11.956 1.00 94.88 68 GLU A CA 1
ATOM 541 C C . GLU A 1 68 ? 14.356 -1.303 -10.674 1.00 94.88 68 GLU A C 1
ATOM 543 O O . GLU A 1 68 ? 14.568 -2.509 -10.678 1.00 94.88 68 GLU A O 1
ATOM 548 N N . SER A 1 69 ? 13.886 -0.676 -9.591 1.00 94.19 69 SER A N 1
ATOM 549 C CA . SER A 1 69 ? 13.624 -1.389 -8.332 1.00 94.19 69 SER A CA 1
ATOM 550 C C . SER A 1 69 ? 12.516 -2.434 -8.486 1.00 94.19 69 SER A C 1
ATOM 552 O O . SER A 1 69 ? 12.686 -3.562 -8.042 1.00 94.19 69 SER A O 1
ATOM 554 N N . ILE A 1 70 ? 11.409 -2.084 -9.153 1.00 93.81 70 ILE A N 1
ATOM 555 C CA . ILE A 1 70 ? 10.303 -3.012 -9.447 1.00 93.81 70 ILE A CA 1
ATOM 556 C C . ILE A 1 70 ? 10.813 -4.204 -10.272 1.00 93.81 70 ILE A C 1
ATOM 558 O O . ILE A 1 70 ? 10.535 -5.349 -9.921 1.00 93.81 70 ILE A O 1
ATOM 562 N N . ALA A 1 71 ? 11.617 -3.947 -11.310 1.00 92.88 71 ALA A N 1
ATOM 563 C CA . ALA A 1 71 ? 12.204 -4.996 -12.142 1.00 92.88 71 ALA A CA 1
ATOM 564 C C . ALA A 1 71 ? 13.165 -5.907 -11.357 1.00 92.88 71 ALA A C 1
ATOM 566 O O . ALA A 1 71 ? 13.122 -7.122 -11.519 1.00 92.88 71 ALA A O 1
ATOM 567 N N . LEU A 1 72 ? 13.991 -5.345 -10.465 1.00 93.19 72 LEU A N 1
ATOM 568 C CA . LEU A 1 72 ? 14.891 -6.115 -9.594 1.00 93.19 72 LEU A CA 1
ATOM 569 C C . LEU A 1 72 ? 14.140 -7.030 -8.620 1.00 93.19 72 LEU A C 1
ATOM 571 O O . LEU A 1 72 ? 14.668 -8.065 -8.225 1.00 93.19 72 LEU A O 1
ATOM 575 N N . PHE A 1 73 ? 12.920 -6.661 -8.227 1.00 91.50 73 PHE A N 1
ATOM 576 C CA . PHE A 1 73 ? 12.067 -7.505 -7.390 1.00 91.50 73 PHE A CA 1
ATOM 577 C C . PHE A 1 73 ? 11.339 -8.598 -8.179 1.00 91.50 73 PHE A C 1
ATOM 579 O O . PHE A 1 73 ? 10.701 -9.445 -7.560 1.00 91.50 73 PHE A O 1
ATOM 586 N N . GLY A 1 74 ? 11.440 -8.585 -9.513 1.00 92.06 74 GLY A N 1
ATOM 587 C CA . GLY A 1 74 ? 10.713 -9.485 -10.406 1.00 92.06 74 GLY A CA 1
ATOM 588 C C . GLY A 1 74 ? 9.249 -9.097 -10.607 1.00 92.06 74 GLY A C 1
ATOM 589 O O . GLY A 1 74 ? 8.494 -9.882 -11.153 1.00 92.06 74 GLY A O 1
ATOM 590 N N . TRP A 1 75 ? 8.824 -7.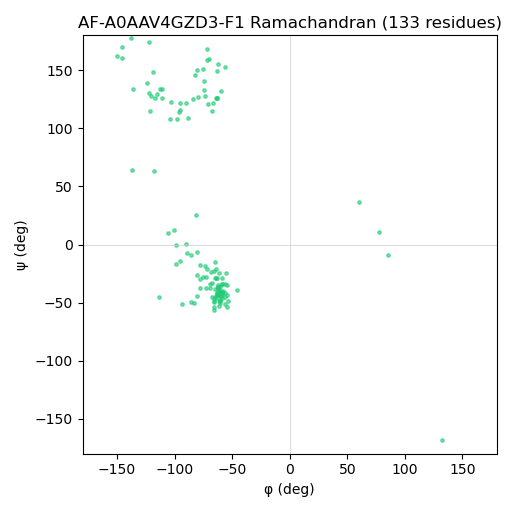910 -10.170 1.00 94.12 75 TRP A N 1
ATOM 591 C CA . TRP A 1 75 ? 7.414 -7.522 -10.201 1.00 94.12 75 TRP A CA 1
ATOM 592 C C . TRP A 1 75 ? 6.999 -7.005 -11.574 1.00 94.12 75 TRP A C 1
ATOM 594 O O . TRP A 1 75 ? 7.744 -6.285 -12.242 1.00 94.12 75 TRP A O 1
ATOM 604 N N . THR A 1 76 ? 5.755 -7.287 -11.955 1.00 92.44 76 THR A N 1
ATOM 605 C CA . THR A 1 76 ? 5.155 -6.737 -13.171 1.00 92.44 76 THR A CA 1
ATOM 606 C C . THR A 1 76 ? 4.351 -5.488 -12.831 1.00 92.44 76 THR A C 1
ATOM 608 O O . THR A 1 76 ? 3.414 -5.520 -12.035 1.00 92.44 76 THR A O 1
ATOM 611 N N . PHE A 1 77 ? 4.705 -4.363 -13.450 1.00 89.62 77 PHE A N 1
ATOM 612 C CA . PHE A 1 77 ? 3.938 -3.123 -13.343 1.00 89.62 77 PHE A CA 1
ATOM 613 C C . PHE A 1 77 ? 2.719 -3.160 -14.271 1.00 89.62 77 PHE A C 1
ATOM 615 O O . PHE A 1 77 ? 2.867 -3.365 -15.478 1.00 89.62 77 PHE A O 1
ATOM 622 N N . LEU A 1 78 ? 1.529 -2.903 -13.722 1.00 91.00 78 LEU A N 1
ATOM 623 C CA . LEU A 1 78 ? 0.312 -2.761 -14.514 1.00 91.00 78 LEU A CA 1
ATOM 624 C C . LEU A 1 78 ? 0.191 -1.330 -15.057 1.00 91.00 78 LEU A C 1
ATOM 626 O O . LEU A 1 78 ? 0.210 -0.379 -14.271 1.00 91.00 78 LEU A O 1
ATOM 630 N N . PRO A 1 79 ? 0.042 -1.145 -16.382 1.00 88.25 79 PRO A N 1
ATOM 631 C CA . PRO A 1 79 ? -0.107 0.180 -16.958 1.00 88.25 79 PRO A CA 1
ATOM 632 C C . PRO A 1 79 ? -1.391 0.831 -16.443 1.00 88.25 79 PRO A C 1
ATOM 634 O O . PRO A 1 79 ? -2.484 0.287 -16.581 1.00 88.25 79 PRO A O 1
ATOM 637 N N . HIS A 1 80 ? -1.255 2.027 -15.882 1.00 89.31 80 HIS A N 1
ATOM 638 C CA . HIS A 1 80 ? -2.378 2.844 -15.448 1.00 89.31 80 HIS A CA 1
ATOM 639 C C . HIS A 1 80 ? -2.488 4.070 -16.366 1.00 89.31 80 HIS A C 1
ATOM 641 O O . HIS A 1 80 ? -1.462 4.686 -16.667 1.00 89.31 80 HIS A O 1
ATOM 647 N N . PRO A 1 81 ? -3.675 4.443 -16.866 1.00 90.06 81 PRO A N 1
ATOM 648 C CA . PRO A 1 81 ? -3.846 5.678 -17.627 1.00 90.06 81 PRO A CA 1
ATOM 649 C C . PRO A 1 81 ? -3.704 6.926 -16.740 1.00 90.06 81 PRO A C 1
ATOM 651 O O . PRO A 1 81 ? -3.761 6.878 -15.513 1.00 90.06 81 PRO A O 1
ATOM 654 N N . SER A 1 82 ? -3.425 8.076 -17.357 1.00 89.31 82 SER A N 1
ATOM 655 C CA . SER A 1 82 ? -3.331 9.336 -16.607 1.00 89.31 82 SER A CA 1
ATOM 656 C C . SER A 1 82 ? -4.724 9.829 -16.215 1.00 89.31 82 SER A C 1
ATOM 658 O O . SER A 1 82 ? -5.625 9.793 -17.044 1.00 89.31 82 SER A O 1
ATOM 660 N N . TYR A 1 83 ? -4.859 10.369 -14.999 1.00 86.12 83 TYR A N 1
ATOM 661 C CA . TYR A 1 83 ? -6.102 10.961 -14.481 1.00 86.12 83 TYR A CA 1
ATOM 662 C C . TYR A 1 83 ? -7.295 9.994 -14.414 1.00 86.12 83 TYR A C 1
ATOM 664 O O . TYR A 1 83 ? -8.430 10.415 -14.619 1.00 86.12 83 TYR A O 1
ATOM 672 N N . SER A 1 84 ? -7.044 8.724 -14.085 1.00 90.75 84 SER A N 1
ATOM 673 C CA . SER A 1 84 ? -8.083 7.686 -14.015 1.00 90.75 84 SER A CA 1
ATOM 674 C C . SER A 1 84 ? -8.250 7.097 -12.609 1.00 90.75 84 SER A C 1
ATOM 676 O O . SER A 1 84 ? -8.011 5.905 -12.402 1.00 90.75 84 SER A O 1
ATOM 678 N N . PRO A 1 85 ? -8.655 7.909 -11.614 1.00 88.75 85 PRO A N 1
ATOM 679 C CA . PRO A 1 85 ? -8.906 7.414 -10.259 1.00 88.75 85 PRO A CA 1
ATOM 680 C C . PRO A 1 85 ? -10.033 6.366 -10.214 1.00 88.75 85 PRO A C 1
ATOM 682 O O . PRO A 1 85 ? -10.055 5.511 -9.335 1.00 88.75 85 PRO A O 1
ATOM 685 N N . ASP A 1 86 ? -10.949 6.384 -11.182 1.00 91.06 86 ASP A N 1
ATOM 686 C CA . ASP A 1 86 ? -11.995 5.378 -11.387 1.00 91.06 86 ASP A CA 1
ATOM 687 C C . ASP A 1 86 ? -11.441 3.987 -11.741 1.00 91.06 86 ASP A C 1
ATOM 689 O O . ASP A 1 86 ? -12.103 2.982 -11.502 1.00 91.06 86 ASP A O 1
ATOM 693 N N . LEU A 1 87 ? -10.203 3.916 -12.240 1.00 89.81 87 LEU A N 1
ATOM 694 C CA . LEU A 1 87 ? -9.496 2.669 -12.541 1.00 89.81 87 LEU A CA 1
ATOM 695 C C . LEU A 1 87 ? -8.507 2.261 -11.441 1.00 89.81 87 LEU A C 1
ATOM 697 O O . LEU A 1 87 ? -7.838 1.235 -11.563 1.00 89.81 87 LEU A O 1
ATOM 701 N N . ALA A 1 88 ? -8.382 3.054 -10.375 1.00 91.94 88 ALA A N 1
ATOM 702 C CA . ALA A 1 88 ? -7.503 2.777 -9.249 1.00 91.94 88 ALA A CA 1
ATOM 703 C C . ALA A 1 88 ? -8.323 2.277 -8.045 1.00 91.94 88 ALA A C 1
ATOM 705 O O . ALA A 1 88 ? -8.981 3.082 -7.384 1.00 91.94 88 ALA A O 1
ATOM 706 N N . PRO A 1 89 ? -8.243 0.979 -7.687 1.00 94.12 89 PRO A N 1
ATOM 707 C CA . PRO A 1 89 ? -8.907 0.402 -6.512 1.00 94.12 89 PRO A CA 1
ATOM 708 C C . PRO A 1 89 ? -8.763 1.221 -5.232 1.00 94.12 89 PRO A C 1
ATOM 710 O O . PRO A 1 89 ? -9.699 1.364 -4.443 1.00 94.12 89 PRO A O 1
ATOM 713 N N . SER A 1 90 ? -7.574 1.784 -5.024 1.00 94.38 90 SER A N 1
ATOM 714 C CA . SER A 1 90 ? -7.298 2.611 -3.857 1.00 94.38 90 SER A CA 1
ATOM 715 C C . SER A 1 90 ? -8.169 3.873 -3.819 1.00 94.38 90 SER A C 1
ATOM 717 O O . SER A 1 90 ? -8.650 4.249 -2.752 1.00 94.38 90 SER A O 1
ATOM 719 N N . ASP A 1 91 ? -8.420 4.502 -4.967 1.00 92.88 91 ASP A N 1
ATOM 720 C CA . ASP A 1 91 ? -9.155 5.763 -5.051 1.00 92.88 91 ASP A CA 1
ATOM 721 C C . ASP A 1 91 ? -10.672 5.557 -5.045 1.00 92.88 91 ASP A C 1
ATOM 723 O O . ASP A 1 91 ? -11.356 6.182 -4.229 1.00 92.88 91 ASP A O 1
ATOM 727 N N . TYR A 1 92 ? -11.205 4.675 -5.901 1.00 91.62 92 TYR A N 1
ATOM 728 C CA . TYR A 1 92 ? -12.659 4.506 -6.020 1.00 91.62 92 TYR A CA 1
ATOM 729 C C . TYR A 1 92 ? -13.279 3.678 -4.886 1.00 91.62 92 TYR A C 1
ATOM 731 O O . TYR A 1 92 ? -14.433 3.908 -4.529 1.00 91.62 92 TYR A O 1
ATOM 739 N N . HIS A 1 93 ? -12.536 2.729 -4.302 1.00 94.50 93 HIS A N 1
ATOM 740 C CA . HIS A 1 93 ? -13.080 1.785 -3.317 1.00 94.50 93 HIS A CA 1
ATOM 741 C C . HIS A 1 93 ? -12.507 1.972 -1.917 1.00 94.50 93 HIS A C 1
ATOM 743 O O . HIS A 1 93 ? -13.248 1.967 -0.939 1.00 94.50 93 HIS A O 1
ATOM 749 N N . PHE A 1 94 ? -11.192 2.138 -1.788 1.00 94.88 94 PHE A N 1
ATOM 750 C CA . PHE A 1 94 ? -10.537 2.056 -0.482 1.00 94.88 94 PHE A CA 1
ATOM 751 C C . PHE A 1 94 ? -10.552 3.381 0.298 1.00 94.88 94 PHE A C 1
ATOM 753 O O . PHE A 1 94 ? -10.921 3.419 1.476 1.00 94.88 94 PHE A O 1
ATOM 760 N N . PHE A 1 95 ? -10.152 4.492 -0.330 1.00 93.38 95 PHE A N 1
ATOM 761 C CA . PHE A 1 95 ? -9.955 5.756 0.383 1.00 93.38 95 PHE A CA 1
ATOM 762 C C . PHE A 1 95 ? -11.259 6.461 0.760 1.00 93.38 95 PHE A C 1
ATOM 764 O O . PHE A 1 95 ? -11.274 7.191 1.755 1.00 93.38 95 PHE A O 1
ATOM 771 N N . VAL A 1 96 ? -12.348 6.264 0.012 1.00 92.50 96 VAL A N 1
ATOM 772 C CA . VAL A 1 96 ? -13.636 6.907 0.321 1.00 92.50 96 VAL A CA 1
ATOM 773 C C . VAL A 1 96 ? -14.213 6.398 1.654 1.00 92.50 96 VAL A C 1
ATOM 775 O O . VAL A 1 96 ? -14.419 7.231 2.546 1.00 92.50 96 VAL A O 1
ATOM 778 N N . PRO A 1 97 ? -14.388 5.080 1.879 1.00 94.50 97 PRO A N 1
ATOM 779 C CA . PRO A 1 97 ? -14.845 4.545 3.163 1.00 94.50 97 PRO A CA 1
ATOM 780 C C . PRO A 1 97 ? -13.882 4.848 4.312 1.00 94.50 97 PRO A C 1
ATOM 782 O O . PRO A 1 97 ? -14.326 5.164 5.415 1.00 94.50 97 PRO A O 1
ATOM 785 N N . MET A 1 98 ? -12.568 4.837 4.059 1.00 94.62 98 MET A N 1
ATOM 786 C CA . MET A 1 98 ? -11.575 5.196 5.076 1.00 94.62 98 MET A CA 1
ATOM 787 C C . MET A 1 98 ? -11.769 6.631 5.566 1.00 94.62 98 MET A C 1
ATOM 789 O O . MET A 1 98 ? -11.840 6.879 6.768 1.00 94.62 98 MET A O 1
ATOM 793 N N . LYS A 1 99 ? -11.911 7.590 4.644 1.00 92.00 99 LYS A N 1
ATOM 794 C CA . LYS A 1 99 ? -12.169 8.992 4.999 1.00 92.00 99 LYS A CA 1
ATOM 795 C C . LYS A 1 99 ? -13.471 9.137 5.781 1.00 92.00 99 LYS A C 1
ATOM 797 O O . LYS A 1 99 ? -13.502 9.893 6.745 1.00 92.00 99 LYS A O 1
ATOM 802 N N . GLN A 1 100 ? -14.521 8.406 5.408 1.00 92.19 100 GLN A N 1
ATOM 803 C CA . GLN A 1 100 ? -15.794 8.418 6.133 1.00 92.19 100 GLN A CA 1
ATOM 804 C C . GLN A 1 100 ? -15.651 7.861 7.557 1.00 92.19 100 GLN A C 1
ATOM 806 O O . GLN A 1 100 ? -16.096 8.510 8.500 1.00 92.19 100 GLN A O 1
ATOM 811 N N . GLY A 1 101 ? -14.964 6.728 7.733 1.00 90.50 101 GLY A N 1
ATOM 812 C CA . GLY A 1 101 ? -14.714 6.122 9.047 1.00 90.50 101 GLY A CA 1
ATOM 813 C C . GLY A 1 101 ? -13.821 6.965 9.967 1.00 90.50 101 GLY A C 1
ATOM 814 O O . GLY A 1 101 ? -13.884 6.837 11.191 1.00 90.50 101 GLY A O 1
ATOM 815 N N . LEU A 1 102 ? -13.010 7.857 9.393 1.00 90.25 102 LEU A N 1
ATOM 816 C CA . LEU A 1 102 ? -12.156 8.789 10.133 1.00 90.25 102 LEU A CA 1
ATOM 817 C C . LEU A 1 102 ? -12.798 10.173 10.342 1.00 90.25 102 LEU A C 1
ATOM 819 O O . LEU A 1 102 ? -12.321 10.930 11.184 1.00 90.25 102 LEU A O 1
ATOM 823 N N . ARG A 1 103 ? -13.883 10.506 9.627 1.00 85.19 103 ARG A N 1
ATOM 824 C CA . ARG A 1 103 ? -14.474 11.858 9.562 1.00 85.19 103 ARG A CA 1
ATOM 825 C C . ARG A 1 103 ? -14.905 12.429 10.917 1.00 85.19 103 ARG A C 1
ATOM 827 O O . ARG A 1 103 ? -14.889 13.643 11.081 1.00 85.19 103 ARG A O 1
ATOM 834 N N . CYS A 1 104 ? -15.278 11.580 11.872 1.00 71.44 104 CYS A N 1
ATOM 835 C CA . CYS A 1 104 ? -15.758 12.004 13.193 1.00 71.44 104 CYS A CA 1
ATOM 836 C C . CYS A 1 104 ? -14.735 11.791 14.320 1.00 71.44 104 CYS A C 1
ATOM 838 O O . CYS A 1 104 ? -15.090 11.906 15.490 1.00 71.44 104 CYS A O 1
ATOM 840 N N . LYS A 1 105 ? -13.479 11.460 13.994 1.00 78.19 105 LYS A N 1
ATOM 841 C CA . LYS A 1 105 ? -12.418 11.284 14.991 1.00 78.19 105 LYS A CA 1
ATOM 842 C C . LYS A 1 105 ? -11.593 12.566 15.067 1.00 78.19 105 LYS A C 1
ATOM 844 O O . LYS A 1 105 ? -10.839 12.870 14.145 1.00 78.19 105 LYS A O 1
ATOM 849 N N . HIS A 1 106 ? -11.748 13.318 16.154 1.00 77.94 106 HIS A N 1
ATOM 850 C CA . HIS A 1 106 ? -10.791 14.368 16.490 1.00 77.94 106 HIS A CA 1
ATOM 851 C C . HIS A 1 106 ? -9.501 13.684 16.948 1.00 77.94 106 HIS A C 1
ATOM 853 O O . HIS A 1 106 ? -9.543 12.876 17.869 1.00 77.94 106 HIS A O 1
ATOM 859 N N . ASN A 1 107 ? -8.391 13.961 16.267 1.00 81.62 107 ASN A N 1
ATOM 860 C CA . ASN A 1 107 ? -7.078 13.438 16.634 1.00 81.62 107 ASN A CA 1
ATOM 861 C C . ASN A 1 107 ? -6.198 14.636 16.984 1.00 81.62 107 ASN A C 1
ATOM 863 O O . ASN A 1 107 ? -6.076 15.561 16.180 1.00 81.62 107 ASN A O 1
ATOM 867 N N . GLU A 1 108 ? -5.605 14.626 18.168 1.00 82.00 108 GLU A N 1
ATOM 868 C CA . GLU A 1 108 ? -4.812 15.736 18.697 1.00 82.00 108 GLU A CA 1
ATOM 869 C C . GLU A 1 108 ? -3.386 15.744 18.133 1.00 82.00 108 GLU A C 1
ATOM 871 O O . GLU A 1 108 ? -2.746 16.792 18.038 1.00 82.00 108 GLU A O 1
ATOM 876 N N . ASN A 1 109 ? -2.882 14.577 17.725 1.00 89.44 109 ASN A N 1
ATOM 877 C CA . ASN A 1 109 ? -1.514 14.405 17.248 1.00 89.44 109 ASN A CA 1
ATOM 878 C C . ASN A 1 109 ? -1.393 13.350 16.133 1.00 89.44 109 ASN A C 1
ATOM 880 O O . ASN A 1 109 ? -2.319 12.598 15.822 1.00 89.44 109 ASN A O 1
ATOM 884 N N . ASP A 1 110 ? -0.209 13.298 15.515 1.00 90.19 110 ASP A N 1
ATOM 885 C CA . ASP A 1 110 ? 0.067 12.404 14.388 1.00 90.19 110 ASP A CA 1
ATOM 886 C C . ASP A 1 110 ? 0.008 10.913 14.787 1.00 90.19 110 ASP A C 1
ATOM 888 O O . ASP A 1 110 ? -0.337 10.079 13.950 1.00 90.19 110 ASP A O 1
ATOM 892 N N . GLU A 1 111 ? 0.305 10.551 16.041 1.00 92.00 111 GLU A N 1
ATOM 893 C CA . GLU A 1 111 ? 0.243 9.157 16.508 1.00 92.00 111 GLU A CA 1
ATOM 894 C C . GLU A 1 111 ? -1.195 8.658 16.661 1.00 92.00 111 GLU A C 1
ATOM 896 O O . GLU A 1 111 ? -1.497 7.525 16.279 1.00 92.00 111 GLU A O 1
ATOM 901 N N . GLU A 1 112 ? -2.109 9.511 17.119 1.00 92.19 112 GLU A N 1
ATOM 902 C CA . GLU A 1 112 ? -3.541 9.211 17.147 1.00 92.19 112 GLU A CA 1
ATOM 903 C C . GLU A 1 112 ? -4.091 8.984 15.742 1.00 92.19 112 GLU A C 1
ATOM 905 O O . GLU A 1 112 ? -4.774 7.987 15.510 1.00 92.19 112 GLU A O 1
ATOM 910 N N . VAL A 1 113 ? -3.707 9.820 14.770 1.00 90.81 113 VAL A N 1
ATOM 911 C CA . VAL A 1 113 ? -4.087 9.615 13.364 1.00 90.81 113 VAL A CA 1
ATOM 912 C C . VAL A 1 113 ? -3.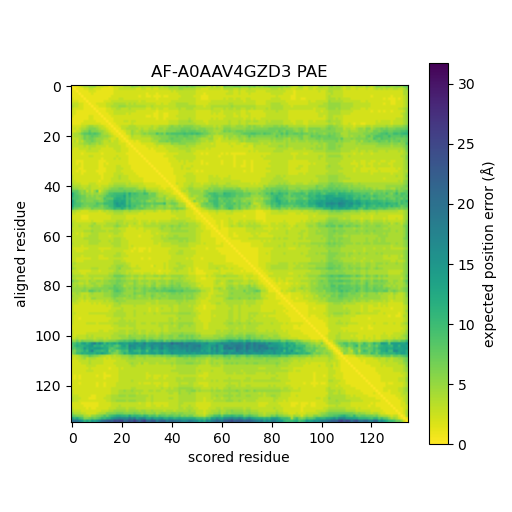546 8.281 12.846 1.00 90.81 113 VAL A C 1
ATOM 914 O O . VAL A 1 113 ? -4.290 7.496 12.252 1.00 90.81 113 VAL A O 1
ATOM 917 N N . LYS A 1 114 ? -2.261 7.983 13.084 1.00 93.94 114 LYS A N 1
ATOM 918 C CA . LYS A 1 114 ? -1.646 6.706 12.684 1.00 93.94 114 LYS A CA 1
ATOM 919 C C . LYS A 1 114 ? -2.366 5.518 13.318 1.00 93.94 114 LYS A C 1
ATOM 921 O O . LYS A 1 114 ? -2.584 4.509 12.646 1.00 93.94 114 LYS A O 1
ATOM 926 N N . SER A 1 115 ? -2.730 5.625 14.593 1.00 94.19 115 SER A N 1
ATOM 927 C CA . SER A 1 115 ? -3.466 4.599 15.330 1.00 94.19 115 SER A CA 1
ATOM 928 C C . SER A 1 115 ? -4.873 4.413 14.766 1.00 94.19 115 SER A C 1
ATOM 930 O O . SER A 1 115 ? -5.247 3.296 14.422 1.00 94.19 115 SER A O 1
ATOM 932 N N . ALA A 1 116 ? -5.619 5.499 14.554 1.00 93.94 116 ALA A N 1
ATOM 933 C CA . ALA A 1 116 ? -6.965 5.470 13.994 1.00 93.94 116 ALA A CA 1
ATOM 934 C C . ALA A 1 116 ? -6.995 4.833 12.598 1.00 93.94 116 ALA A C 1
ATOM 936 O O . ALA A 1 116 ? -7.864 4.003 12.328 1.00 93.94 116 ALA A O 1
ATOM 937 N N . VAL A 1 117 ? -6.018 5.162 11.742 1.00 94.81 117 VAL A N 1
ATOM 938 C CA . VAL A 1 117 ? -5.841 4.518 10.433 1.00 94.81 117 VAL A CA 1
ATOM 939 C C . VAL A 1 117 ? -5.567 3.025 10.612 1.00 94.81 117 VAL A C 1
ATOM 941 O O . VAL A 1 117 ? -6.280 2.207 10.043 1.00 94.81 117 VAL A O 1
ATOM 944 N N . LYS A 1 118 ? -4.580 2.636 11.432 1.00 95.44 118 LYS A N 1
ATOM 945 C CA . LYS A 1 118 ? -4.252 1.216 11.664 1.00 95.44 118 LYS A CA 1
ATOM 946 C C . LYS A 1 118 ? -5.440 0.420 12.209 1.00 95.44 118 LYS A C 1
ATOM 948 O O . LYS A 1 118 ? -5.624 -0.723 11.805 1.00 95.44 118 LYS A O 1
ATOM 953 N N . THR A 1 119 ? -6.219 1.001 13.117 1.00 95.00 119 THR A N 1
ATOM 954 C CA . THR A 1 119 ? -7.421 0.383 13.684 1.00 95.00 119 THR A CA 1
ATOM 955 C C . THR A 1 119 ? -8.485 0.196 12.613 1.00 95.00 119 THR A C 1
ATOM 957 O O . THR A 1 119 ? -8.932 -0.928 12.411 1.00 95.00 119 THR A O 1
ATOM 960 N N . TRP A 1 120 ? -8.791 1.243 11.841 1.00 95.62 120 TRP A N 1
ATOM 961 C CA . TRP A 1 120 ? -9.764 1.152 10.753 1.00 95.62 120 TRP A CA 1
ATOM 962 C C . TRP A 1 120 ? -9.397 0.059 9.739 1.00 95.62 120 TRP A C 1
ATOM 964 O O . TRP A 1 120 ? -10.256 -0.721 9.338 1.00 95.62 120 TRP A O 1
ATOM 974 N N . LEU A 1 121 ? -8.112 -0.058 9.375 1.00 95.75 121 LEU A N 1
ATOM 975 C CA . LEU A 1 121 ? -7.631 -1.092 8.449 1.00 95.75 121 LEU A CA 1
ATOM 976 C C . LEU A 1 121 ? -7.834 -2.517 8.979 1.00 95.75 121 LEU A C 1
ATOM 978 O O . LEU A 1 121 ? -8.136 -3.419 8.199 1.00 95.75 121 LEU A O 1
ATOM 982 N N . LYS A 1 122 ? -7.667 -2.725 10.291 1.00 93.75 122 LYS A N 1
ATOM 983 C CA . LYS A 1 122 ? -7.865 -4.030 10.943 1.00 93.75 122 LYS A CA 1
ATOM 984 C C . LYS A 1 122 ? -9.336 -4.421 11.057 1.00 93.75 122 LYS A C 1
ATOM 986 O O . LYS A 1 122 ? -9.635 -5.607 11.109 1.00 93.75 122 LYS A O 1
ATOM 991 N N . GLU A 1 123 ? -10.229 -3.440 11.119 1.00 95.12 123 GLU A N 1
ATOM 992 C CA . GLU A 1 123 ? -11.674 -3.657 11.223 1.00 95.12 123 GLU A CA 1
ATOM 993 C C . GLU A 1 123 ? -12.309 -4.043 9.880 1.00 95.12 123 GLU A C 1
ATOM 995 O O . GLU A 1 123 ? -13.418 -4.575 9.862 1.00 95.12 123 GLU A O 1
ATOM 1000 N N . GLN A 1 124 ? -11.626 -3.804 8.752 1.00 96.50 124 GLN A N 1
ATOM 1001 C CA . GLN A 1 124 ? -12.184 -4.126 7.440 1.0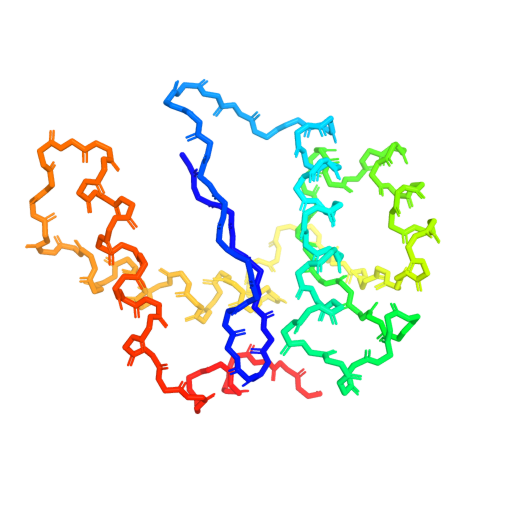0 96.50 124 GLN A CA 1
ATOM 1002 C C . GLN A 1 124 ? -12.169 -5.642 7.181 1.00 96.50 124 GLN A C 1
ATOM 1004 O O . GLN A 1 124 ? -11.111 -6.273 7.277 1.00 96.50 124 GLN A O 1
ATOM 1009 N N . PRO A 1 125 ? -13.309 -6.241 6.796 1.00 96.50 125 PRO A N 1
ATOM 1010 C CA . PRO A 1 125 ? -13.380 -7.665 6.495 1.00 96.50 125 PRO A CA 1
ATOM 1011 C C . PRO A 1 125 ? -12.672 -7.990 5.171 1.00 96.50 125 PRO A C 1
ATOM 1013 O O . PRO A 1 125 ? -12.558 -7.145 4.289 1.00 96.50 125 PRO A O 1
ATOM 1016 N N . ILE A 1 126 ? -12.262 -9.245 4.963 1.00 94.75 126 ILE A N 1
ATOM 1017 C CA . ILE A 1 126 ? -11.628 -9.693 3.702 1.00 94.75 126 ILE A CA 1
ATOM 1018 C C . ILE A 1 126 ? -12.510 -9.371 2.481 1.00 94.75 126 ILE A C 1
ATOM 1020 O O . ILE A 1 126 ? -12.015 -9.014 1.416 1.00 94.75 126 ILE A O 1
ATOM 1024 N N . GLN A 1 127 ? -13.831 -9.454 2.643 1.00 96.25 127 GLN A N 1
ATOM 1025 C CA . GLN A 1 127 ? -14.826 -9.136 1.621 1.00 96.25 127 GLN A CA 1
ATOM 1026 C C . GLN A 1 127 ? -14.705 -7.693 1.120 1.00 96.25 127 GLN A C 1
ATOM 1028 O O . GLN A 1 127 ? -14.910 -7.458 -0.067 1.00 96.25 127 GLN A O 1
ATOM 1033 N N . PHE A 1 128 ? -14.320 -6.752 1.990 1.00 96.00 128 PHE A N 1
ATOM 1034 C CA . PHE A 1 128 ? -14.052 -5.373 1.596 1.00 96.00 128 PHE A CA 1
ATOM 1035 C C . PHE A 1 128 ? -12.921 -5.325 0.567 1.00 96.00 128 PHE A C 1
ATOM 1037 O O . PHE A 1 128 ? -13.088 -4.760 -0.506 1.00 96.00 128 PHE A O 1
ATOM 1044 N N . TYR A 1 129 ? -11.793 -5.976 0.839 1.00 94.94 129 TYR A N 1
ATOM 1045 C CA . TYR A 1 129 ? -10.647 -5.977 -0.071 1.00 94.94 129 TYR A CA 1
ATOM 1046 C C . TYR A 1 129 ? -10.911 -6.771 -1.357 1.00 94.94 129 TYR A C 1
ATOM 1048 O O . TYR A 1 129 ? -10.511 -6.356 -2.444 1.00 94.94 129 TYR A O 1
ATOM 1056 N N . LYS A 1 130 ? -11.635 -7.891 -1.269 1.00 94.69 130 LYS A N 1
ATOM 1057 C CA . LYS A 1 130 ? -12.049 -8.654 -2.455 1.00 94.69 130 LYS A CA 1
ATOM 1058 C C . LYS A 1 130 ? -12.916 -7.826 -3.400 1.00 94.69 130 LYS A C 1
ATOM 1060 O O . LYS A 1 130 ? -12.662 -7.842 -4.594 1.00 94.69 130 LYS A O 1
ATOM 1065 N N . ALA A 1 131 ? -13.890 -7.086 -2.870 1.00 94.19 131 ALA A N 1
ATOM 1066 C CA . ALA A 1 131 ? -14.796 -6.272 -3.679 1.00 94.19 131 ALA A CA 1
ATOM 1067 C C . ALA A 1 131 ? -14.086 -5.135 -4.433 1.00 94.19 131 ALA A C 1
ATOM 1069 O O . ALA A 1 131 ? -14.544 -4.732 -5.495 1.00 94.19 131 ALA A O 1
ATOM 1070 N N . GLY A 1 132 ? -12.973 -4.629 -3.894 1.00 89.31 132 GLY A N 1
ATOM 1071 C CA . GLY A 1 132 ? -12.199 -3.559 -4.520 1.00 89.31 132 GLY A CA 1
ATOM 1072 C C . GLY A 1 132 ? -11.166 -4.025 -5.541 1.00 89.31 132 GLY A C 1
ATOM 1073 O O . GLY A 1 132 ? -10.554 -3.184 -6.186 1.00 89.31 132 GLY A O 1
ATOM 1074 N N . THR A 1 133 ? -10.907 -5.328 -5.671 1.00 84.06 133 THR A N 1
ATOM 1075 C CA . THR A 1 133 ? -9.901 -5.822 -6.620 1.00 84.06 133 THR A CA 1
ATOM 1076 C C . THR A 1 133 ? -10.599 -6.245 -7.911 1.00 84.06 133 THR A C 1
ATOM 1078 O O . THR A 1 133 ? -11.371 -7.203 -7.866 1.00 84.06 133 THR A O 1
ATOM 1081 N N . PRO A 1 134 ? -10.364 -5.567 -9.049 1.00 70.44 134 PRO A N 1
ATOM 1082 C CA . PRO A 1 134 ? -10.891 -6.026 -10.327 1.00 70.44 134 PRO A CA 1
ATOM 1083 C C . PRO A 1 134 ? -10.249 -7.380 -10.664 1.00 70.44 134 PRO A C 1
ATOM 1085 O O . PRO A 1 134 ? -9.027 -7.515 -10.587 1.00 70.44 134 PRO A O 1
ATOM 1088 N N . LEU A 1 135 ? -11.095 -8.378 -10.936 1.00 58.41 135 LEU A N 1
ATOM 1089 C CA . LEU A 1 135 ? -10.705 -9.719 -11.385 1.00 58.41 135 LEU A CA 1
ATOM 1090 C C . LEU A 1 135 ? -10.222 -9.693 -12.837 1.00 58.41 135 LEU A C 1
ATOM 1092 O O . LEU A 1 135 ? -10.842 -8.956 -13.637 1.00 58.41 135 LEU A O 1
#

Mean predicted aligned error: 4.1 Å

Foldseek 3Di:
DWDWDAALQATQDIDDDDPPDDDALVNVLVVVVVSLVSCVVPPVVDDQLEAEDEDAPDPSCPDPSNVVSCVVSNYHYDDDDHPPLVPPLCRPQNVVVLCVQCVPDDDPDPVSVVVSSVVVRVPDHSVSNNVSDDD